Protein AF-A0A6A3G815-F1 (afdb_monomer)

Sequence (150 aa):
MTSNLMLSWEWCMPHLTNAATKAAFGMTSNVAKSKNPEMLQLLKKVTRTVYQVRTVEVMGDLYEQLVRLLGVGKEKKLIDYKPHRFMSLSRVFERIVKHWNVLCLWYEERARKADRDKSAPPSPFPLAGDKLLMEQLLSLMLPISALNVK

Radius of gyration: 19.43 Å; Cα contacts (8 Å, |Δi|>4): 116; chains: 1; bounding box: 71×35×39 Å

Solvent-accessible surface area (backbone a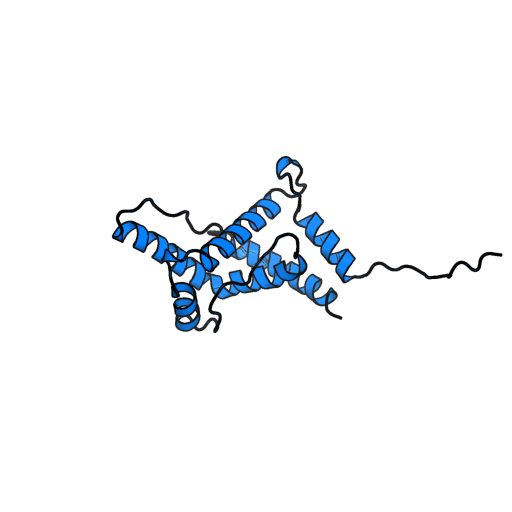toms only — not comparable to full-atom values): 8939 Å² total; per-residue (Å²): 137,82,86,70,80,88,70,86,84,72,83,55,56,52,60,52,54,50,53,52,50,40,56,67,33,14,72,58,96,47,64,95,74,27,87,24,50,67,50,38,49,50,52,49,30,50,46,50,48,42,46,51,71,62,66,46,65,92,55,67,60,50,63,26,52,40,25,48,73,69,67,74,50,85,54,70,60,66,71,90,80,53,84,89,54,53,89,50,47,52,62,48,45,50,50,48,64,71,39,39,68,45,51,54,53,51,46,51,49,53,43,54,48,23,60,75,69,72,46,77,81,64,83,71,65,67,55,72,89,42,61,68,60,48,53,53,50,37,63,62,38,49,65,59,52,57,63,52,60,131

Mean predicted aligned error: 6.54 Å

Secondary structure (DSSP, 8-state):
------------HHHHHHHHHHHHTT--S-GGG-S-HHHHHHHHHHHHHHHHHHH-GGGTTHHHHHHHHTTS---SSPPP--GGGGGGHHHHHHHHHHTHHHHHHHHHHHHHHHHHTTPPPPPP-TTTT-HHHHHHHHHHHHHHHHTT--

Organism: NCBI:txid53985

Foldseek 3Di:
DPPDPPDDDDDDLLVVLLVVVCLVLQDDPDLVNGPHNPSVLVVVLLQVLQCCQAPVCVLPQLLQVLCVVVVLDRDSGQDDDDPVPCLCVLVSLVRCLSCVVSSQVSQVVQQVVCVVVVHDGDDGNSCVPVNVVSVVVSVVVVVSSVSNDD

pLDDT: mean 87.06, std 11.08, range [38.94, 97.56]

Structure (mmCIF, N/CA/C/O backbone):
data_AF-A0A6A3G815-F1
#
_entry.id   AF-A0A6A3G815-F1
#
loop_
_atom_site.group_PDB
_atom_site.id
_atom_site.type_symbol
_atom_site.label_atom_id
_atom_site.label_alt_id
_atom_site.label_comp_id
_atom_site.label_asym_id
_atom_site.label_entity_id
_atom_site.label_seq_id
_atom_site.pdbx_PDB_ins_code
_atom_site.Cartn_x
_atom_site.Cartn_y
_atom_site.Cartn_z
_atom_site.occupancy
_atom_site.B_iso_or_equiv
_atom_site.auth_seq_id
_atom_site.auth_comp_id
_atom_site.auth_asym_id
_atom_site.auth_atom_id
_atom_site.pdbx_PDB_model_num
ATOM 1 N N . MET A 1 1 ? 54.096 -7.170 -18.475 1.00 38.94 1 MET A N 1
ATOM 2 C CA . MET A 1 1 ? 52.931 -8.041 -18.728 1.00 38.94 1 MET A CA 1
ATOM 3 C C . MET A 1 1 ? 52.142 -8.146 -17.435 1.00 38.94 1 MET A C 1
ATOM 5 O O . MET A 1 1 ? 52.437 -8.993 -16.607 1.00 38.94 1 MET A O 1
ATOM 9 N N . THR A 1 2 ? 51.225 -7.209 -17.199 1.00 45.22 2 THR A N 1
ATOM 10 C CA . TH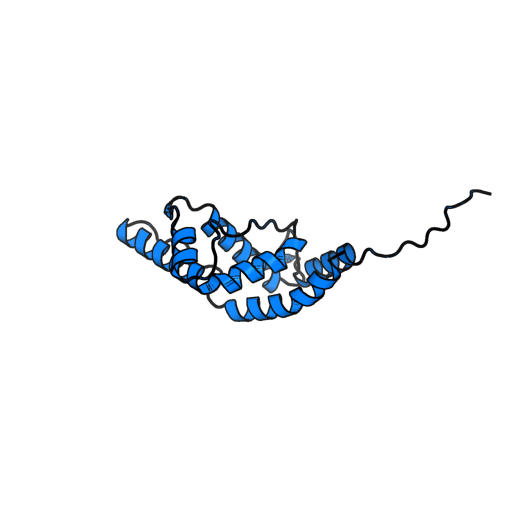R A 1 2 ? 50.281 -7.287 -16.082 1.00 45.22 2 THR A CA 1
ATOM 11 C C . THR A 1 2 ? 49.185 -8.262 -16.485 1.00 45.22 2 THR A C 1
ATOM 13 O O . THR A 1 2 ? 48.445 -8.025 -17.437 1.00 45.22 2 THR A O 1
ATOM 16 N N . SER A 1 3 ? 49.138 -9.403 -15.809 1.00 53.44 3 SER A N 1
ATOM 17 C CA . SER A 1 3 ? 48.070 -10.391 -15.904 1.00 53.44 3 SER A CA 1
ATOM 18 C C . SER A 1 3 ? 46.770 -9.776 -15.381 1.00 53.44 3 SER A C 1
ATOM 20 O O . SER A 1 3 ? 46.377 -9.962 -14.233 1.00 53.44 3 SER A O 1
ATOM 22 N N . ASN A 1 4 ? 46.110 -8.992 -16.233 1.00 57.16 4 ASN A N 1
ATOM 23 C CA . ASN A 1 4 ? 44.742 -8.556 -16.014 1.00 57.16 4 ASN A CA 1
ATOM 24 C C . ASN A 1 4 ? 43.875 -9.815 -15.964 1.00 57.16 4 ASN A C 1
ATOM 26 O O . ASN A 1 4 ? 43.801 -10.553 -16.946 1.00 57.16 4 ASN A O 1
ATOM 30 N N . LEU A 1 5 ? 43.254 -10.070 -14.812 1.00 63.03 5 LEU A N 1
ATOM 31 C CA . LEU A 1 5 ? 42.215 -11.081 -14.655 1.00 63.03 5 LEU A CA 1
ATOM 32 C C . LEU A 1 5 ? 41.172 -10.853 -15.761 1.00 63.03 5 LEU A C 1
ATOM 34 O O . LEU A 1 5 ? 40.426 -9.876 -15.717 1.00 63.03 5 LEU A O 1
ATOM 38 N N . MET A 1 6 ? 41.175 -11.719 -16.780 1.00 63.59 6 MET A N 1
ATOM 39 C CA . MET A 1 6 ? 40.250 -11.708 -17.918 1.00 63.59 6 MET A CA 1
ATOM 40 C C . MET A 1 6 ? 38.851 -12.136 -17.460 1.00 63.59 6 MET A C 1
ATOM 42 O O . MET A 1 6 ? 38.343 -13.184 -17.847 1.00 63.59 6 MET A O 1
ATOM 46 N N . LEU A 1 7 ? 38.242 -11.358 -16.569 1.00 69.25 7 LEU A N 1
ATOM 47 C CA . LEU A 1 7 ? 36.903 -11.618 -16.068 1.00 69.25 7 LEU A CA 1
ATOM 48 C C . LEU A 1 7 ? 35.900 -10.880 -16.952 1.00 69.25 7 LEU A C 1
ATOM 50 O O . LEU A 1 7 ? 35.897 -9.650 -17.027 1.00 69.25 7 LEU A O 1
ATOM 54 N N . SER A 1 8 ? 35.039 -11.643 -17.621 1.00 74.31 8 SER A N 1
ATOM 55 C CA . SER A 1 8 ? 33.840 -11.121 -18.268 1.00 74.31 8 SER A CA 1
ATOM 56 C C . SER A 1 8 ? 32.834 -10.728 -17.187 1.00 74.31 8 SER A C 1
ATOM 58 O O . SER A 1 8 ? 32.234 -11.589 -16.544 1.00 74.31 8 SER A O 1
ATOM 60 N N . TRP A 1 9 ? 32.671 -9.427 -16.963 1.00 76.88 9 TRP A N 1
ATOM 61 C CA . TRP A 1 9 ? 31.644 -8.903 -16.068 1.00 76.88 9 TRP A CA 1
ATOM 62 C C . TRP A 1 9 ? 30.279 -8.981 -16.744 1.00 76.88 9 TRP A C 1
ATOM 64 O O . TRP A 1 9 ? 30.065 -8.375 -17.793 1.00 76.88 9 TRP A O 1
ATOM 74 N N . GLU A 1 10 ? 29.344 -9.684 -16.117 1.00 79.62 10 GLU A N 1
ATOM 75 C CA . GLU A 1 10 ? 27.935 -9.667 -16.497 1.00 79.62 10 GLU A CA 1
ATOM 76 C C . GLU A 1 10 ? 27.102 -8.898 -15.469 1.00 79.62 10 GLU A C 1
ATOM 78 O O . GLU A 1 10 ? 27.430 -8.815 -14.280 1.00 79.62 10 GLU A O 1
ATOM 83 N N . TRP A 1 11 ? 26.003 -8.305 -15.933 1.00 79.25 11 TRP A N 1
ATOM 84 C CA . TRP A 1 11 ? 25.051 -7.674 -15.032 1.00 79.25 11 TRP A CA 1
ATOM 85 C C . TRP A 1 11 ? 24.316 -8.745 -14.233 1.00 79.25 11 TRP A C 1
ATOM 87 O O . TRP A 1 11 ? 23.651 -9.615 -14.786 1.00 79.25 11 TRP A O 1
ATOM 97 N N . CYS A 1 12 ? 24.368 -8.630 -12.910 1.00 86.06 12 CYS A N 1
ATOM 98 C CA . CYS A 1 12 ? 23.535 -9.438 -12.031 1.00 86.06 12 CYS A CA 1
ATOM 99 C C . CYS A 1 12 ? 22.053 -9.123 -12.296 1.00 86.06 12 CYS A C 1
ATOM 101 O O . CYS A 1 12 ? 21.608 -7.996 -12.054 1.00 86.06 12 CYS A O 1
ATOM 103 N N . MET A 1 13 ? 21.292 -10.117 -12.766 1.00 84.69 13 MET A N 1
ATOM 104 C CA . MET A 1 13 ? 19.876 -9.972 -13.132 1.00 84.69 13 MET A CA 1
ATOM 105 C C . MET A 1 13 ? 19.029 -9.296 -12.035 1.00 84.69 13 MET A C 1
ATOM 107 O O . MET A 1 13 ? 18.377 -8.300 -12.350 1.00 84.69 13 MET A O 1
ATOM 111 N N . PRO A 1 14 ? 19.112 -9.694 -10.747 1.00 83.19 14 PRO A N 1
ATOM 112 C CA . PRO A 1 14 ? 18.449 -8.978 -9.654 1.00 83.19 14 PRO A CA 1
ATOM 113 C C . PRO A 1 14 ? 18.767 -7.480 -9.548 1.00 83.19 14 PRO A C 1
ATOM 115 O O . PRO A 1 14 ? 17.896 -6.673 -9.217 1.00 83.19 14 PRO A O 1
ATOM 118 N N . HIS A 1 15 ? 20.016 -7.079 -9.803 1.00 83.25 15 HIS A N 1
ATOM 119 C CA . HIS A 1 15 ? 20.392 -5.665 -9.771 1.00 83.25 15 HIS A CA 1
ATOM 120 C C . HIS A 1 15 ? 19.823 -4.914 -10.976 1.00 83.25 15 HIS A C 1
ATOM 122 O O . HIS A 1 15 ? 19.296 -3.811 -10.807 1.00 83.25 15 HIS A O 1
ATOM 128 N N . LEU A 1 16 ? 19.887 -5.524 -12.162 1.00 86.75 16 LEU A N 1
ATOM 129 C CA . LEU A 1 16 ? 19.368 -4.954 -13.401 1.00 86.75 16 LEU A CA 1
ATOM 130 C C . LEU A 1 16 ? 17.853 -4.727 -13.323 1.00 86.75 16 LEU A C 1
ATOM 132 O O . LEU A 1 16 ? 17.380 -3.611 -13.539 1.00 86.75 16 LEU A O 1
ATOM 136 N N . THR A 1 17 ? 17.090 -5.756 -12.956 1.00 86.00 17 THR A N 1
ATOM 137 C CA . THR A 1 17 ? 15.625 -5.682 -12.857 1.00 86.00 17 THR A CA 1
ATOM 138 C C . THR A 1 17 ? 15.180 -4.688 -11.784 1.00 86.00 17 THR A C 1
ATOM 140 O O . THR A 1 17 ? 14.238 -3.926 -12.001 1.00 86.00 17 THR A O 1
ATOM 143 N N . ASN A 1 18 ? 15.873 -4.619 -10.643 1.00 83.81 18 ASN A N 1
ATOM 144 C CA . ASN A 1 18 ? 15.584 -3.644 -9.593 1.00 83.81 18 ASN A CA 1
ATOM 145 C C . ASN A 1 18 ? 15.846 -2.206 -10.065 1.00 83.81 18 ASN A C 1
ATOM 147 O O . ASN A 1 18 ? 15.027 -1.324 -9.814 1.00 83.81 18 ASN A O 1
ATOM 151 N N . ALA A 1 19 ? 16.957 -1.960 -10.767 1.00 85.81 19 ALA A N 1
ATOM 152 C CA . ALA A 1 19 ? 17.253 -0.648 -11.339 1.00 85.81 19 ALA A CA 1
ATOM 153 C C . ALA A 1 19 ? 16.207 -0.243 -12.390 1.00 85.81 19 ALA A C 1
ATOM 155 O O . ALA A 1 19 ? 15.663 0.861 -12.319 1.00 85.81 19 ALA A O 1
ATOM 156 N N . ALA A 1 20 ? 15.863 -1.159 -13.300 1.00 88.19 20 ALA A N 1
ATOM 157 C CA . ALA A 1 20 ? 14.845 -0.941 -14.323 1.00 88.19 20 ALA A CA 1
ATOM 158 C C . ALA A 1 20 ? 13.473 -0.641 -13.703 1.00 88.19 20 ALA A C 1
ATOM 160 O O . ALA A 1 20 ? 12.816 0.327 -14.082 1.00 88.19 20 ALA A O 1
ATOM 161 N N . THR A 1 21 ? 13.065 -1.408 -12.690 1.00 86.56 21 THR A N 1
ATOM 162 C CA . THR A 1 21 ? 11.758 -1.214 -12.051 1.00 86.56 21 THR A CA 1
ATOM 163 C C . THR A 1 21 ? 11.717 0.091 -11.248 1.00 86.56 21 THR A C 1
ATOM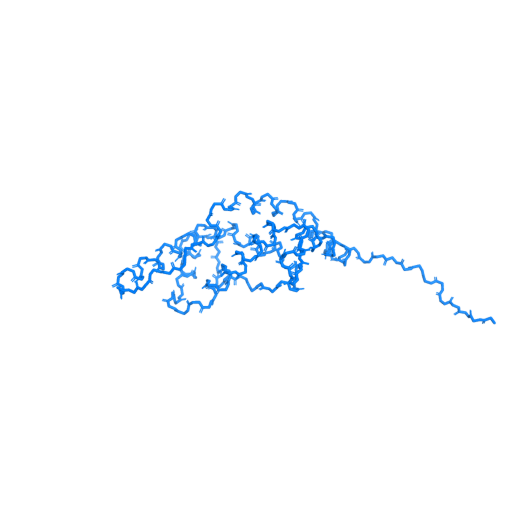 165 O O . THR A 1 21 ? 10.746 0.836 -11.342 1.00 86.56 21 THR A O 1
ATOM 168 N N . LYS A 1 22 ? 12.790 0.456 -10.532 1.00 87.38 22 LYS A N 1
ATOM 169 C CA . LYS A 1 22 ? 12.890 1.774 -9.873 1.00 87.38 22 LYS A CA 1
ATOM 170 C C . LYS A 1 22 ? 12.772 2.928 -10.869 1.00 87.38 22 LYS A C 1
ATOM 172 O O . LYS A 1 22 ? 12.094 3.914 -10.577 1.00 87.38 22 LYS A O 1
ATOM 177 N N . ALA A 1 23 ? 13.414 2.804 -12.032 1.00 88.62 23 ALA A N 1
ATOM 178 C CA . ALA A 1 23 ? 13.331 3.795 -13.097 1.00 88.62 23 ALA A CA 1
ATOM 179 C C . ALA A 1 23 ? 11.911 3.884 -13.680 1.00 88.62 23 ALA A C 1
ATOM 181 O O . ALA A 1 23 ? 11.388 4.989 -13.817 1.00 88.62 23 ALA A O 1
ATOM 182 N N . ALA A 1 24 ? 11.260 2.745 -13.940 1.00 89.94 24 ALA A N 1
ATOM 183 C CA . ALA A 1 24 ? 9.889 2.680 -14.451 1.00 89.94 24 ALA A CA 1
ATOM 184 C C . ALA A 1 24 ? 8.871 3.315 -13.489 1.00 89.94 24 ALA A C 1
ATOM 186 O O . ALA A 1 24 ? 7.979 4.042 -13.918 1.00 89.94 24 ALA A O 1
ATOM 187 N N . PHE A 1 25 ? 9.047 3.114 -12.180 1.00 88.88 25 PHE A N 1
ATOM 188 C CA . PHE A 1 25 ? 8.236 3.756 -11.140 1.00 88.88 25 PHE A CA 1
ATOM 189 C C . PHE A 1 25 ? 8.594 5.233 -10.903 1.00 88.88 25 PHE A C 1
ATOM 191 O O . PHE A 1 25 ? 7.989 5.880 -10.049 1.00 88.88 25 PHE A O 1
ATOM 198 N N . GLY A 1 26 ? 9.585 5.774 -11.619 1.00 89.94 26 GLY A N 1
ATOM 199 C CA . GLY A 1 26 ? 10.014 7.161 -11.471 1.00 89.94 26 GLY A CA 1
ATOM 200 C C . GLY A 1 26 ? 10.549 7.466 -10.072 1.00 89.94 26 GLY A C 1
ATOM 201 O O . GLY A 1 26 ? 10.346 8.564 -9.558 1.00 89.94 26 GLY A O 1
ATOM 202 N N . MET A 1 27 ? 11.195 6.500 -9.409 1.00 84.75 27 MET A N 1
ATOM 203 C CA . MET A 1 27 ? 11.681 6.706 -8.047 1.00 84.75 27 MET A CA 1
ATOM 204 C C . MET A 1 27 ? 12.791 7.752 -8.009 1.00 84.75 27 MET A C 1
ATOM 206 O O . MET A 1 27 ? 13.916 7.522 -8.446 1.00 84.75 27 MET A O 1
ATOM 210 N N . THR A 1 28 ? 12.477 8.898 -7.422 1.00 81.56 28 THR A N 1
ATOM 211 C CA . THR A 1 28 ? 13.413 9.992 -7.176 1.00 81.56 28 THR A CA 1
ATOM 212 C C . THR A 1 28 ? 13.049 10.688 -5.870 1.00 81.56 28 THR A C 1
ATOM 214 O O . THR A 1 28 ? 11.901 10.638 -5.422 1.00 81.56 28 THR A O 1
ATOM 217 N N . SER A 1 29 ? 14.026 11.341 -5.244 1.00 75.00 29 SER A N 1
ATOM 218 C CA . SER A 1 29 ? 13.798 12.174 -4.060 1.00 75.00 29 SER A CA 1
ATOM 219 C C . SER A 1 29 ? 13.001 13.443 -4.384 1.00 75.00 29 SER A C 1
ATOM 221 O O . SER A 1 29 ? 12.328 13.975 -3.505 1.00 75.00 29 SER A O 1
ATOM 223 N N . ASN A 1 30 ? 13.025 13.910 -5.638 1.00 77.31 30 ASN A N 1
ATOM 224 C CA . ASN A 1 30 ? 12.306 15.102 -6.082 1.00 77.31 30 ASN A CA 1
ATOM 225 C C . ASN A 1 30 ? 11.200 14.741 -7.083 1.00 77.31 30 ASN A C 1
ATOM 227 O O . ASN A 1 30 ? 11.483 14.447 -8.241 1.00 77.31 30 ASN A O 1
ATOM 231 N N . VAL A 1 31 ? 9.939 14.837 -6.651 1.00 74.69 31 VAL A N 1
ATOM 232 C CA . VAL A 1 31 ? 8.753 14.507 -7.466 1.00 74.69 31 VAL A CA 1
ATOM 233 C C . VAL A 1 31 ? 8.710 15.274 -8.782 1.00 74.69 31 VAL A C 1
ATOM 235 O O . VAL A 1 31 ? 8.373 14.682 -9.800 1.00 74.69 31 VAL A O 1
ATOM 238 N N . ALA A 1 32 ? 9.091 16.555 -8.782 1.00 79.88 32 ALA A N 1
ATOM 239 C CA . ALA A 1 32 ? 9.080 17.390 -9.984 1.00 79.88 32 ALA A CA 1
ATOM 240 C C . ALA A 1 32 ? 10.080 16.907 -11.048 1.00 79.88 32 ALA A C 1
ATOM 242 O O . ALA A 1 32 ? 9.971 17.264 -12.213 1.00 79.88 32 ALA A O 1
ATOM 243 N N . LYS A 1 33 ? 11.052 16.080 -10.648 1.00 85.25 33 LYS A N 1
ATOM 244 C CA . LYS A 1 33 ? 12.027 15.442 -11.538 1.00 85.25 33 LYS A CA 1
ATOM 245 C C . LYS A 1 33 ? 11.675 13.986 -11.854 1.00 85.25 33 LYS A C 1
ATOM 247 O O . LYS A 1 33 ? 12.478 13.294 -12.480 1.00 85.25 33 LYS A O 1
ATOM 252 N N . SER A 1 34 ? 10.530 13.486 -11.384 1.00 89.69 34 SER A N 1
ATOM 253 C CA . SER A 1 34 ? 10.109 12.120 -11.678 1.00 89.69 34 SER A CA 1
ATOM 254 C C . SER A 1 34 ? 9.714 12.002 -13.142 1.00 89.69 34 SER A C 1
ATOM 256 O O . SER A 1 34 ? 8.892 12.767 -13.636 1.00 89.69 34 SER A O 1
ATOM 258 N N . LYS A 1 35 ? 10.259 10.989 -13.816 1.00 91.50 35 LYS A N 1
ATOM 259 C CA . LYS A 1 35 ? 9.829 10.600 -15.165 1.00 91.50 35 LYS A CA 1
ATOM 260 C C . LYS A 1 35 ? 8.503 9.830 -15.160 1.00 91.50 35 LYS A C 1
ATOM 262 O O . LYS A 1 35 ? 7.958 9.566 -16.222 1.00 91.50 35 LYS A O 1
ATOM 267 N N . ASN A 1 36 ? 8.004 9.466 -13.977 1.00 92.94 36 ASN A N 1
ATOM 268 C CA . ASN A 1 36 ? 6.707 8.830 -13.786 1.00 92.94 36 ASN A CA 1
ATOM 269 C C . ASN A 1 36 ? 6.069 9.332 -12.473 1.00 92.94 36 ASN A C 1
ATOM 271 O O . ASN A 1 36 ? 6.161 8.674 -11.428 1.00 92.94 36 ASN A O 1
ATOM 275 N N . PRO A 1 37 ? 5.515 10.558 -12.469 1.00 91.25 37 PRO A N 1
ATOM 276 C CA . PRO A 1 37 ? 4.980 11.166 -11.255 1.00 91.25 37 PRO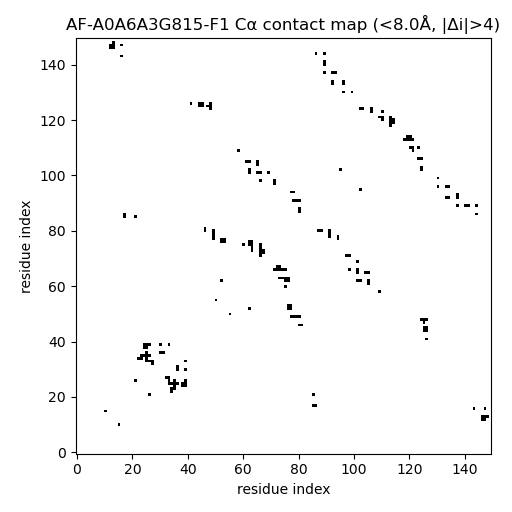 A CA 1
ATOM 277 C C . PRO A 1 37 ? 3.781 10.394 -10.695 1.00 91.25 37 PRO A C 1
ATOM 279 O O . PRO A 1 37 ? 3.664 10.286 -9.478 1.00 91.25 37 PRO A O 1
ATOM 282 N N . GLU A 1 38 ? 2.936 9.809 -11.542 1.00 91.75 38 GLU A N 1
ATOM 283 C CA . GLU A 1 38 ? 1.757 9.038 -11.126 1.00 91.75 38 GLU A CA 1
ATOM 284 C C . GLU A 1 38 ? 2.146 7.801 -10.310 1.00 91.75 38 GLU A C 1
ATOM 286 O O . GLU A 1 38 ? 1.670 7.614 -9.186 1.00 91.75 38 GLU A O 1
ATOM 291 N N . MET A 1 39 ? 3.101 7.011 -10.808 1.00 91.50 39 MET A N 1
ATOM 292 C CA . MET A 1 39 ? 3.606 5.837 -10.093 1.00 91.50 39 MET A CA 1
ATOM 293 C C . MET A 1 39 ? 4.313 6.204 -8.791 1.00 91.50 39 MET A C 1
ATOM 295 O O . MET A 1 39 ? 4.143 5.531 -7.770 1.00 91.50 39 MET A O 1
ATOM 299 N N . LEU A 1 40 ? 5.058 7.311 -8.784 1.00 90.94 40 LEU A N 1
ATOM 300 C CA . LEU A 1 40 ? 5.669 7.823 -7.563 1.00 90.94 40 LEU A CA 1
ATOM 301 C C . LEU A 1 40 ? 4.608 8.235 -6.526 1.00 90.94 40 LEU A C 1
ATOM 303 O O . LEU A 1 40 ? 4.796 8.000 -5.329 1.00 90.94 40 LEU A O 1
ATOM 307 N N . GLN A 1 41 ? 3.485 8.815 -6.956 1.00 91.56 41 GLN A N 1
ATOM 308 C CA . GLN A 1 41 ? 2.375 9.145 -6.060 1.00 91.56 41 GLN A CA 1
ATOM 309 C C . GLN A 1 41 ? 1.670 7.892 -5.530 1.00 91.56 41 GLN A C 1
ATOM 311 O O . GLN A 1 41 ? 1.374 7.834 -4.334 1.00 91.56 41 GLN A O 1
ATOM 316 N N . LEU A 1 42 ? 1.481 6.857 -6.355 1.00 93.31 42 LEU A N 1
ATOM 317 C CA . LEU A 1 42 ? 0.970 5.566 -5.890 1.00 93.31 42 LEU A CA 1
ATOM 318 C C . LEU A 1 42 ? 1.869 4.974 -4.793 1.00 93.31 42 LEU A C 1
ATOM 320 O O . LEU A 1 42 ? 1.381 4.586 -3.732 1.00 93.31 42 LEU A O 1
ATOM 324 N N . LEU A 1 43 ? 3.194 4.983 -4.978 1.00 90.75 43 LEU A N 1
ATOM 325 C CA . LEU A 1 43 ? 4.138 4.505 -3.957 1.00 90.75 43 LEU A CA 1
ATOM 326 C C . LEU A 1 43 ? 4.056 5.298 -2.648 1.00 90.75 43 LEU A C 1
ATOM 328 O O . LEU A 1 43 ? 4.207 4.730 -1.561 1.00 90.75 43 LEU A O 1
ATOM 332 N N . LYS A 1 44 ? 3.786 6.604 -2.720 1.00 90.94 44 LYS A N 1
ATOM 333 C CA . LYS A 1 44 ? 3.544 7.426 -1.528 1.00 90.94 44 LYS A CA 1
ATOM 334 C C . LYS A 1 44 ? 2.245 7.044 -0.828 1.00 90.94 44 LYS A C 1
ATOM 336 O O . LYS A 1 44 ? 2.254 6.913 0.396 1.00 90.94 44 LYS A O 1
ATOM 341 N N . LYS A 1 45 ? 1.157 6.809 -1.570 1.00 94.56 45 LYS A N 1
ATOM 342 C CA . LYS A 1 45 ? -0.112 6.302 -1.016 1.00 94.56 45 LYS A CA 1
ATOM 343 C C . LYS A 1 45 ? 0.078 4.938 -0.341 1.00 94.56 45 LYS A C 1
ATOM 345 O O . LYS A 1 45 ? -0.405 4.738 0.775 1.00 94.56 45 LYS A O 1
ATOM 350 N N . VAL A 1 46 ? 0.848 4.037 -0.958 1.00 93.25 46 VAL A N 1
ATOM 351 C CA . VAL A 1 46 ? 1.234 2.734 -0.386 1.00 93.25 46 VAL A CA 1
ATOM 352 C C . VAL A 1 46 ? 2.020 2.915 0.909 1.00 93.25 46 VAL A C 1
ATOM 354 O O . VAL A 1 46 ? 1.638 2.365 1.940 1.00 93.25 46 VAL A O 1
ATOM 357 N N . THR A 1 47 ? 3.067 3.742 0.893 1.00 91.19 47 THR A N 1
ATOM 358 C CA . THR A 1 47 ? 3.901 4.019 2.076 1.00 91.19 47 THR A CA 1
ATOM 359 C C . THR A 1 47 ? 3.064 4.588 3.219 1.00 91.19 47 THR A C 1
ATOM 361 O O . THR A 1 47 ? 3.174 4.141 4.360 1.00 91.19 47 THR A O 1
ATOM 364 N N . ARG A 1 48 ? 2.173 5.537 2.910 1.00 92.69 48 ARG A N 1
ATOM 365 C CA . ARG A 1 48 ? 1.249 6.131 3.879 1.00 92.69 48 ARG A CA 1
ATOM 366 C C . ARG A 1 48 ? 0.301 5.089 4.465 1.00 92.69 48 ARG A C 1
ATOM 368 O O . ARG A 1 48 ? 0.126 5.067 5.677 1.00 92.69 48 ARG A O 1
ATOM 375 N N . THR A 1 49 ? -0.268 4.224 3.629 1.00 94.38 49 THR A N 1
ATOM 376 C CA . THR A 1 49 ? -1.177 3.157 4.070 1.00 94.38 49 THR A CA 1
ATOM 377 C C . THR A 1 49 ? -0.473 2.199 5.027 1.00 94.38 49 THR A C 1
ATOM 379 O O . THR A 1 49 ? -0.984 1.927 6.111 1.00 94.38 49 THR A O 1
ATOM 382 N N . VAL A 1 50 ? 0.724 1.738 4.651 1.00 92.12 50 VAL A N 1
ATOM 383 C CA . VAL A 1 50 ? 1.562 0.852 5.469 1.00 92.12 50 VAL A CA 1
ATOM 384 C C . VAL A 1 50 ? 1.862 1.487 6.820 1.00 92.12 50 VAL A C 1
ATOM 386 O O . VAL A 1 50 ? 1.675 0.844 7.851 1.00 92.12 50 VAL A O 1
ATOM 389 N N . TYR A 1 51 ? 2.296 2.748 6.817 1.00 90.31 51 TYR A N 1
ATOM 390 C CA . TYR A 1 51 ? 2.599 3.486 8.036 1.00 90.31 51 TYR A CA 1
ATOM 391 C C . TYR A 1 51 ? 1.363 3.598 8.932 1.00 90.31 51 TYR A C 1
ATOM 393 O O . TYR A 1 51 ? 1.388 3.128 10.064 1.00 90.31 51 TYR A O 1
ATOM 401 N N . GLN A 1 52 ? 0.252 4.118 8.403 1.00 92.00 52 GLN A N 1
ATOM 402 C CA . GLN A 1 52 ? -0.968 4.347 9.177 1.00 92.00 52 GLN A CA 1
ATOM 403 C C . GLN A 1 52 ? -1.502 3.062 9.821 1.00 92.00 52 GLN A C 1
ATOM 405 O O . GLN A 1 52 ? -1.823 3.066 11.001 1.00 92.00 52 GLN A O 1
ATOM 410 N N . VAL A 1 53 ? -1.534 1.942 9.102 1.00 90.69 53 VAL A N 1
ATOM 411 C CA . VAL A 1 53 ? -2.045 0.681 9.665 1.00 90.69 53 VAL A CA 1
ATOM 412 C C . VAL A 1 53 ? -1.065 0.049 10.661 1.00 90.69 53 VAL A C 1
ATOM 414 O O . VAL A 1 53 ? -1.486 -0.623 11.597 1.00 90.69 53 VAL A O 1
ATOM 417 N N . ARG A 1 54 ? 0.250 0.249 10.493 1.00 88.31 54 ARG A N 1
ATOM 418 C CA . ARG A 1 54 ? 1.268 -0.330 11.390 1.00 88.31 54 ARG A CA 1
ATOM 419 C C . ARG A 1 54 ? 1.486 0.460 12.676 1.00 88.31 54 ARG A C 1
ATOM 421 O O . ARG A 1 54 ? 1.886 -0.154 13.666 1.00 88.31 54 ARG A O 1
ATOM 428 N N . THR A 1 55 ? 1.335 1.784 12.637 1.00 82.88 55 THR A N 1
ATOM 429 C CA . THR A 1 55 ? 1.780 2.682 13.717 1.00 82.88 55 THR A CA 1
ATOM 430 C C . THR A 1 55 ? 0.652 3.433 14.409 1.00 82.88 55 THR A C 1
ATOM 432 O O . THR A 1 55 ? 0.912 4.081 15.416 1.00 82.88 55 THR A O 1
ATOM 435 N N . VAL A 1 56 ? -0.582 3.407 13.895 1.00 78.12 56 VAL A N 1
ATOM 436 C CA . VAL A 1 56 ? -1.699 4.084 14.568 1.00 78.12 56 VAL A CA 1
ATOM 437 C C . VAL A 1 56 ? -2.150 3.241 15.757 1.00 78.12 56 VAL A C 1
ATOM 439 O O . VAL A 1 56 ? -2.992 2.355 15.631 1.00 78.12 56 VAL A O 1
ATOM 442 N N . GLU A 1 57 ? -1.590 3.561 16.923 1.00 71.81 57 GLU A N 1
ATOM 443 C CA . GLU A 1 57 ? -1.898 2.919 18.208 1.00 71.81 57 GLU A CA 1
ATOM 444 C C . GLU A 1 57 ? -3.380 3.027 18.584 1.00 71.81 57 GLU A C 1
ATOM 446 O O . GLU A 1 57 ? -3.927 2.113 19.191 1.00 71.81 57 GLU A O 1
ATOM 451 N N . VAL A 1 58 ? -4.059 4.097 18.147 1.00 77.75 58 VAL A N 1
ATOM 452 C CA . VAL A 1 58 ? -5.489 4.358 18.410 1.00 77.75 58 VAL A CA 1
ATOM 453 C C . VAL A 1 58 ? -6.399 3.205 17.970 1.00 77.75 58 VAL A C 1
ATOM 455 O O . VAL A 1 58 ? -7.474 3.022 18.538 1.00 77.75 58 VAL A O 1
ATOM 458 N N . MET A 1 59 ? -5.980 2.428 16.969 1.00 87.06 59 MET A N 1
ATOM 459 C CA . MET A 1 59 ? -6.758 1.301 16.448 1.00 87.06 59 MET A CA 1
ATOM 460 C C . MET A 1 59 ? -6.370 -0.046 17.076 1.00 87.06 59 MET A C 1
ATOM 462 O O . MET A 1 59 ? -6.915 -1.070 16.669 1.00 87.06 59 MET A O 1
ATOM 466 N N . GLY A 1 60 ? -5.445 -0.060 18.043 1.00 88.19 60 GLY A N 1
ATOM 467 C CA . GLY A 1 60 ? -5.035 -1.254 18.780 1.00 88.19 60 GLY A CA 1
ATOM 468 C C . GLY A 1 60 ? -4.672 -2.429 17.869 1.00 88.19 60 GLY A C 1
ATOM 469 O O . GLY A 1 60 ? -3.839 -2.317 16.969 1.00 88.19 60 GLY A O 1
ATOM 470 N N . ASP A 1 61 ? -5.323 -3.563 18.103 1.00 91.88 61 ASP A N 1
ATOM 471 C CA . ASP A 1 61 ? -5.178 -4.818 17.367 1.00 91.88 61 ASP A CA 1
ATOM 472 C C . ASP A 1 61 ? -6.254 -5.018 16.281 1.00 91.88 61 ASP A C 1
ATOM 474 O O . ASP A 1 61 ? -6.344 -6.105 15.706 1.00 91.88 61 ASP A O 1
ATOM 478 N N . LEU A 1 62 ? -7.039 -3.985 15.934 1.00 93.88 62 LEU A N 1
ATOM 479 C CA . LEU A 1 62 ? -8.158 -4.102 14.987 1.00 93.88 62 LEU A CA 1
ATOM 480 C C . LEU A 1 62 ? -7.743 -4.749 13.661 1.00 93.88 62 LEU A C 1
ATOM 482 O O . LEU A 1 62 ? -8.472 -5.569 13.112 1.00 93.88 62 LEU A O 1
ATOM 486 N N . TYR A 1 63 ? -6.567 -4.402 13.135 1.00 94.06 63 TYR A N 1
ATOM 487 C CA . TYR A 1 63 ? -6.072 -5.014 11.903 1.00 94.06 63 TYR A CA 1
ATOM 488 C C . TYR A 1 63 ? -5.915 -6.537 12.044 1.00 94.06 63 TYR A C 1
ATOM 490 O O . TYR A 1 63 ? -6.362 -7.276 11.171 1.00 94.06 63 TYR A O 1
ATOM 498 N N . GLU A 1 64 ? -5.320 -7.016 13.142 1.00 94.19 64 GLU A N 1
ATOM 499 C CA . GLU A 1 64 ? -5.159 -8.450 13.419 1.00 94.19 64 GLU A CA 1
ATOM 500 C C . GLU A 1 64 ? -6.521 -9.143 13.527 1.00 94.19 64 GLU A C 1
ATOM 502 O O . GLU A 1 64 ? -6.721 -10.212 12.944 1.00 94.19 64 GLU A O 1
ATOM 507 N N . GLN A 1 65 ? -7.469 -8.512 14.226 1.00 94.75 65 GLN A N 1
ATOM 508 C CA . GLN A 1 65 ? -8.827 -9.029 14.373 1.00 94.75 65 GLN A CA 1
ATOM 509 C C . GLN A 1 65 ? -9.542 -9.131 13.020 1.00 94.75 65 GLN A C 1
ATOM 511 O O . GLN A 1 65 ? -10.096 -10.182 12.707 1.00 94.75 65 GLN A O 1
ATOM 516 N N . LEU A 1 66 ? -9.472 -8.093 12.181 1.00 95.88 66 LEU A N 1
ATOM 517 C CA . LEU A 1 66 ? -10.083 -8.083 10.848 1.00 95.88 66 LEU A CA 1
ATOM 518 C C . LEU A 1 66 ? -9.444 -9.112 9.903 1.00 95.88 66 LEU A C 1
ATOM 520 O O . LEU A 1 66 ? -10.161 -9.766 9.147 1.00 95.88 66 LEU A O 1
ATOM 524 N N . VAL A 1 67 ? -8.117 -9.293 9.955 1.00 95.62 67 VAL A N 1
ATOM 525 C CA . VAL A 1 67 ? -7.418 -10.330 9.171 1.00 95.62 67 VAL A CA 1
ATOM 526 C C . VAL A 1 67 ? -7.937 -11.726 9.521 1.00 95.62 67 VAL A C 1
ATOM 528 O O . VAL A 1 67 ? -8.183 -12.525 8.615 1.00 95.62 67 VAL A O 1
ATOM 531 N N . ARG A 1 68 ? -8.124 -12.011 10.816 1.00 95.06 68 ARG A N 1
ATOM 532 C CA . ARG A 1 68 ? -8.672 -13.291 11.290 1.00 95.06 68 ARG A CA 1
ATOM 533 C C . ARG A 1 68 ? -10.147 -13.448 10.940 1.00 95.06 68 ARG A C 1
ATOM 535 O O . ARG A 1 68 ? -10.527 -14.492 10.424 1.00 95.06 68 ARG A O 1
ATOM 542 N N . LEU A 1 69 ? -10.950 -12.414 11.189 1.00 95.75 69 LEU A N 1
ATOM 543 C CA . LEU A 1 69 ? -12.396 -12.414 10.965 1.00 95.75 69 LEU A CA 1
ATOM 544 C C . LEU A 1 69 ? -12.745 -12.663 9.495 1.00 95.75 69 LEU A C 1
ATOM 546 O O . LEU A 1 69 ? -13.644 -13.441 9.201 1.00 95.75 69 LEU A O 1
ATOM 550 N N . LEU A 1 70 ? -12.014 -12.033 8.573 1.00 95.62 70 LEU A N 1
ATOM 551 C CA . LEU A 1 70 ? -12.214 -12.221 7.136 1.00 95.62 70 LEU A CA 1
ATOM 552 C C . LEU A 1 70 ? -11.526 -13.477 6.578 1.00 95.62 70 LEU A C 1
ATOM 554 O O . LEU A 1 70 ? -11.609 -13.727 5.379 1.00 95.62 70 LEU A O 1
ATOM 558 N N . GLY A 1 71 ? -10.816 -14.252 7.406 1.00 94.06 71 GLY A N 1
ATOM 559 C CA . GLY A 1 71 ? -10.152 -15.488 6.981 1.00 94.06 71 GLY A CA 1
ATOM 560 C C . GLY A 1 71 ? -9.034 -15.290 5.951 1.00 94.06 71 GLY A C 1
ATOM 561 O O . GLY A 1 71 ? -8.627 -16.243 5.292 1.00 94.06 71 GLY A O 1
ATOM 562 N N . VAL A 1 72 ? -8.515 -14.065 5.794 1.00 92.88 72 VAL A N 1
ATOM 563 C CA . VAL A 1 72 ? -7.506 -13.744 4.766 1.00 92.88 72 VAL A CA 1
ATOM 564 C C . VAL A 1 72 ? -6.072 -14.011 5.229 1.00 92.88 72 VAL A C 1
ATOM 566 O O . VAL A 1 72 ? -5.136 -13.950 4.429 1.00 92.88 72 VAL A O 1
ATOM 569 N N . GLY A 1 73 ? -5.860 -14.343 6.503 1.00 92.81 73 GLY A N 1
ATOM 570 C CA . GLY A 1 73 ? -4.532 -14.673 7.001 1.00 92.81 73 GLY A CA 1
ATOM 571 C C . GLY A 1 73 ? -4.430 -14.776 8.517 1.00 92.81 73 GLY A C 1
ATOM 572 O O . GLY A 1 73 ? -5.413 -14.960 9.227 1.00 92.81 73 GLY A O 1
ATOM 573 N N . LYS A 1 74 ? -3.195 -14.658 9.006 1.00 91.31 74 LYS A N 1
ATOM 574 C CA . LYS A 1 74 ? -2.837 -14.734 10.436 1.00 91.31 74 LYS A CA 1
ATOM 575 C C . LYS A 1 74 ? -1.944 -13.580 10.893 1.00 91.31 74 LYS A C 1
ATOM 577 O O . LYS A 1 74 ? -1.360 -13.617 11.974 1.00 91.31 74 LYS A O 1
ATOM 582 N N . GLU A 1 75 ? -1.764 -12.586 10.034 1.00 90.69 75 GLU A N 1
ATOM 583 C CA . GLU A 1 75 ? -0.814 -11.505 10.218 1.00 90.69 75 GLU A CA 1
ATOM 584 C C . GLU A 1 75 ? -1.331 -10.457 11.191 1.00 90.69 75 GLU A C 1
ATOM 586 O O . GLU A 1 75 ? -2.408 -9.898 11.018 1.00 90.69 75 GLU A O 1
ATOM 591 N N . LYS A 1 76 ? -0.488 -10.128 12.170 1.00 87.38 76 LYS A N 1
ATOM 592 C CA . LYS A 1 76 ? -0.794 -9.122 13.191 1.00 87.38 76 LYS A CA 1
ATOM 593 C C . LYS A 1 76 ? -0.613 -7.685 12.711 1.00 87.38 76 LYS A C 1
ATOM 595 O O . LYS A 1 76 ? -1.191 -6.760 13.263 1.00 87.38 76 LYS A O 1
ATOM 600 N N . LYS A 1 77 ?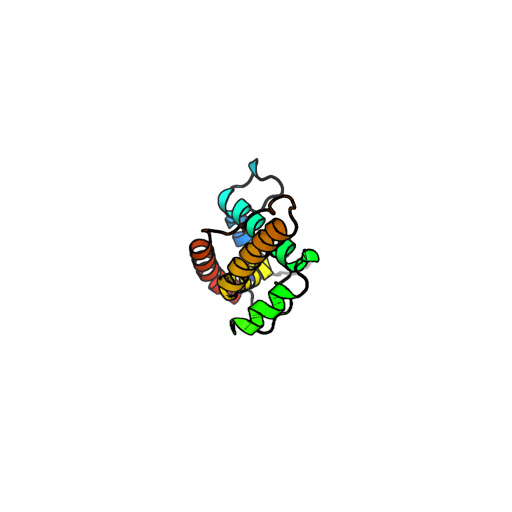 0.247 -7.480 11.709 1.00 87.50 77 LYS A N 1
ATOM 601 C CA . LYS A 1 77 ? 0.594 -6.165 11.154 1.00 87.50 77 LYS A CA 1
ATOM 602 C C . LYS A 1 77 ? 0.792 -6.267 9.647 1.00 87.50 77 LYS A C 1
ATOM 604 O O . LYS A 1 77 ? 1.149 -7.330 9.134 1.00 87.50 77 LYS A O 1
ATOM 609 N N . LEU A 1 78 ? 0.606 -5.154 8.942 1.00 85.38 78 LEU A N 1
ATOM 610 C CA . LEU A 1 78 ? 0.981 -5.055 7.532 1.00 85.38 78 LEU A CA 1
ATOM 611 C C . LEU A 1 78 ? 2.504 -5.177 7.370 1.00 85.38 78 LEU A C 1
ATOM 613 O O . LEU A 1 78 ? 3.232 -4.901 8.318 1.00 85.38 78 LEU A O 1
ATOM 617 N N . ILE A 1 79 ? 3.014 -5.572 6.203 1.00 84.19 79 ILE A N 1
ATOM 618 C CA . ILE A 1 79 ? 4.466 -5.686 5.977 1.00 84.19 79 ILE A CA 1
ATOM 619 C C . ILE A 1 79 ? 5.149 -4.308 6.047 1.00 84.19 79 ILE A C 1
ATOM 621 O O . ILE A 1 79 ? 4.582 -3.318 5.593 1.00 84.19 79 ILE A O 1
ATOM 625 N N . ASP A 1 80 ? 6.348 -4.230 6.637 1.00 80.19 80 ASP A N 1
ATOM 626 C CA . ASP A 1 80 ? 7.130 -2.987 6.626 1.00 80.19 80 ASP A CA 1
ATOM 627 C C . ASP A 1 80 ? 7.602 -2.677 5.202 1.00 80.19 80 ASP A C 1
ATOM 629 O O . ASP A 1 80 ? 8.063 -3.568 4.482 1.00 80.19 80 ASP A O 1
ATOM 633 N N . TYR A 1 81 ? 7.513 -1.412 4.800 1.00 76.75 81 TYR A N 1
ATOM 634 C CA . TYR A 1 81 ? 7.954 -0.973 3.485 1.00 76.75 81 TYR A CA 1
ATOM 635 C C . TYR A 1 81 ? 8.848 0.250 3.606 1.00 76.75 81 TYR A C 1
ATOM 637 O O . TYR A 1 81 ? 8.451 1.290 4.129 1.00 76.75 81 TYR A O 1
ATOM 645 N N . LYS A 1 82 ? 10.062 0.126 3.065 1.00 70.25 82 LYS A N 1
ATOM 646 C CA . LYS A 1 82 ? 10.991 1.241 2.907 1.00 70.25 82 LYS A CA 1
ATOM 647 C C . LYS A 1 82 ? 11.294 1.413 1.420 1.00 70.25 82 LYS A C 1
ATOM 649 O O . LYS A 1 82 ? 11.749 0.445 0.811 1.00 70.25 82 LYS A O 1
ATOM 654 N N . PRO A 1 83 ? 11.146 2.620 0.845 1.00 64.50 83 PRO A N 1
ATOM 655 C CA . PRO A 1 83 ? 11.385 2.863 -0.582 1.00 64.50 83 PRO A CA 1
ATOM 656 C C . PRO A 1 83 ? 12.756 2.385 -1.094 1.00 64.50 83 PRO A C 1
ATOM 658 O O . PRO A 1 83 ? 12.872 1.900 -2.216 1.00 64.50 83 PRO A O 1
ATOM 661 N N . HIS A 1 84 ? 13.806 2.448 -0.265 1.00 64.62 84 HIS A N 1
ATOM 662 C CA . HIS A 1 84 ? 15.139 1.962 -0.644 1.00 64.62 84 HIS A CA 1
ATOM 663 C C . HIS A 1 84 ? 15.235 0.426 -0.749 1.00 64.62 84 HIS A C 1
ATOM 665 O O . HIS A 1 84 ? 16.110 -0.075 -1.454 1.00 64.62 84 HIS A O 1
ATOM 671 N N . ARG A 1 85 ? 14.318 -0.328 -0.119 1.00 64.62 85 ARG A N 1
ATOM 672 C CA . ARG A 1 85 ? 14.213 -1.801 -0.170 1.00 64.62 85 ARG A CA 1
ATOM 673 C C . ARG A 1 85 ? 13.201 -2.256 -1.222 1.00 64.62 85 ARG A C 1
ATOM 675 O O . ARG A 1 85 ? 12.357 -3.105 -0.968 1.00 64.62 85 ARG A O 1
ATOM 682 N N . PHE A 1 86 ? 13.289 -1.681 -2.415 1.00 62.91 86 PHE A N 1
ATOM 683 C CA . PHE A 1 86 ? 12.314 -1.867 -3.491 1.00 62.91 86 PHE A CA 1
ATOM 684 C C . PHE A 1 86 ? 12.063 -3.332 -3.896 1.00 62.91 86 PHE A C 1
ATOM 686 O O . PHE A 1 86 ? 10.963 -3.659 -4.325 1.00 62.91 86 PHE A O 1
ATOM 693 N N . MET A 1 87 ? 13.019 -4.240 -3.669 1.00 62.22 87 MET A N 1
ATOM 694 C CA . MET A 1 87 ? 12.823 -5.684 -3.868 1.00 62.22 87 MET A CA 1
ATOM 695 C C . MET A 1 87 ? 11.639 -6.274 -3.084 1.00 62.22 87 MET A C 1
ATOM 697 O O . MET A 1 87 ? 11.126 -7.318 -3.470 1.00 62.22 87 MET A O 1
ATOM 701 N N . SER A 1 88 ? 11.183 -5.638 -1.997 1.00 75.94 88 SER A N 1
ATOM 702 C CA . SER A 1 88 ? 9.994 -6.089 -1.266 1.00 75.94 88 SER A CA 1
ATOM 703 C C . SER A 1 88 ? 8.681 -5.506 -1.793 1.00 75.94 88 SER A C 1
ATOM 705 O O . SER A 1 88 ? 7.628 -5.848 -1.259 1.00 75.94 88 SER A O 1
ATOM 707 N N . LEU A 1 89 ? 8.706 -4.647 -2.820 1.00 84.25 89 LEU A N 1
ATOM 708 C CA . LEU A 1 89 ? 7.512 -3.948 -3.293 1.00 84.25 89 LEU A CA 1
ATOM 709 C C . LEU A 1 89 ? 6.437 -4.911 -3.811 1.00 84.25 89 LEU A C 1
ATOM 711 O O . LEU A 1 89 ? 5.267 -4.715 -3.498 1.00 84.25 89 LEU A O 1
ATOM 715 N N . SER A 1 90 ? 6.816 -5.975 -4.524 1.00 87.94 90 SER A N 1
ATOM 716 C CA . SER A 1 90 ? 5.863 -6.991 -4.992 1.00 87.94 90 SER A CA 1
ATOM 717 C C . SER A 1 90 ? 5.128 -7.651 -3.824 1.00 87.94 90 SER A C 1
ATOM 719 O O . SER A 1 90 ? 3.904 -7.704 -3.827 1.00 87.94 90 SER A O 1
ATOM 721 N N . ARG A 1 91 ? 5.848 -8.026 -2.758 1.00 89.06 91 ARG A N 1
ATOM 722 C CA . ARG A 1 91 ? 5.255 -8.572 -1.520 1.00 89.06 91 ARG A CA 1
ATOM 723 C C . ARG A 1 91 ? 4.353 -7.570 -0.797 1.00 89.06 91 ARG A C 1
ATOM 725 O O . ARG A 1 91 ? 3.385 -7.958 -0.147 1.00 89.06 91 ARG A O 1
ATOM 732 N N . VAL A 1 92 ? 4.678 -6.279 -0.867 1.00 91.00 92 VAL A N 1
ATOM 733 C CA . VAL A 1 92 ? 3.850 -5.207 -0.291 1.00 91.00 92 VAL A CA 1
ATOM 734 C C . VAL A 1 92 ? 2.549 -5.069 -1.071 1.00 91.00 92 VAL A C 1
ATOM 736 O O . VAL A 1 92 ? 1.485 -5.012 -0.461 1.00 91.00 92 VAL A O 1
ATOM 739 N N . PHE A 1 93 ? 2.625 -5.060 -2.401 1.00 92.75 93 PHE A N 1
ATOM 740 C CA . PHE A 1 93 ? 1.456 -4.987 -3.275 1.00 92.75 93 PHE A CA 1
ATOM 741 C C . PHE A 1 93 ? 0.571 -6.214 -3.094 1.00 92.75 93 PHE A C 1
ATOM 743 O O . PHE A 1 93 ? -0.618 -6.063 -2.836 1.00 92.75 93 PHE A O 1
ATOM 750 N N . GLU A 1 94 ? 1.164 -7.406 -3.110 1.00 93.38 94 GLU A N 1
ATOM 751 C CA . GLU A 1 94 ? 0.482 -8.667 -2.828 1.00 93.38 94 GLU A CA 1
ATOM 752 C C . GLU A 1 94 ? -0.256 -8.616 -1.488 1.00 93.38 94 GLU A C 1
ATOM 754 O O . GLU A 1 94 ? -1.445 -8.920 -1.418 1.00 93.38 94 GLU A O 1
ATOM 759 N N . ARG A 1 95 ? 0.412 -8.153 -0.422 1.00 94.44 95 ARG A N 1
ATOM 760 C CA . ARG A 1 95 ? -0.206 -8.025 0.900 1.00 94.44 95 ARG A CA 1
ATOM 761 C C . ARG A 1 95 ? -1.386 -7.058 0.897 1.00 94.44 95 ARG A C 1
ATOM 763 O O . ARG A 1 95 ? -2.411 -7.373 1.494 1.00 94.44 95 ARG A O 1
ATOM 770 N N . ILE A 1 96 ? -1.236 -5.893 0.269 1.00 95.25 96 ILE A N 1
ATOM 771 C CA . ILE A 1 96 ? -2.281 -4.864 0.218 1.00 95.25 96 ILE A CA 1
ATOM 772 C C . ILE A 1 96 ? -3.486 -5.352 -0.584 1.00 95.25 96 ILE A C 1
ATOM 774 O O . ILE A 1 96 ? -4.607 -5.239 -0.101 1.00 95.25 96 ILE A O 1
ATOM 778 N N . VAL A 1 97 ? -3.261 -5.936 -1.762 1.00 96.12 97 VAL A N 1
ATOM 779 C CA . VAL A 1 97 ? -4.322 -6.493 -2.613 1.00 96.12 97 VAL A CA 1
ATOM 780 C C . VAL A 1 97 ? -5.055 -7.612 -1.878 1.00 96.12 97 VAL A C 1
ATOM 782 O O . VAL A 1 97 ? -6.280 -7.591 -1.774 1.00 96.12 97 VAL A O 1
ATOM 785 N N . LYS A 1 98 ? -4.316 -8.549 -1.275 1.00 96.12 98 LYS A N 1
ATOM 786 C CA . LYS A 1 98 ? -4.898 -9.657 -0.512 1.00 96.12 98 LYS A CA 1
ATOM 787 C C . LYS A 1 98 ? -5.720 -9.171 0.686 1.00 96.12 98 LYS A C 1
ATOM 789 O O . LYS A 1 98 ? -6.752 -9.750 1.005 1.00 96.12 98 LYS A O 1
ATOM 794 N N . HIS A 1 99 ? -5.262 -8.121 1.366 1.00 96.31 99 HIS A N 1
ATOM 795 C CA . HIS A 1 99 ? -5.907 -7.580 2.564 1.00 96.31 99 HIS A CA 1
ATOM 796 C C . HIS A 1 99 ? -6.804 -6.376 2.244 1.00 96.31 99 HIS A C 1
ATOM 798 O O . HIS A 1 99 ? -7.148 -5.620 3.148 1.00 96.31 99 HIS A O 1
ATOM 804 N N . TRP A 1 100 ? -7.203 -6.183 0.984 1.00 97.56 100 TRP A N 1
ATOM 805 C CA . TRP A 1 100 ? -7.911 -4.976 0.555 1.00 97.56 100 TRP A CA 1
ATOM 806 C C . TRP A 1 100 ? -9.159 -4.688 1.394 1.00 97.56 100 TRP A C 1
ATOM 808 O O . TRP A 1 100 ? -9.316 -3.590 1.921 1.00 97.56 100 TRP A O 1
ATOM 818 N N . ASN A 1 101 ? -10.003 -5.702 1.597 1.00 97.00 101 ASN A N 1
ATOM 819 C CA . ASN A 1 101 ? -11.231 -5.562 2.383 1.00 97.00 101 ASN A CA 1
ATOM 820 C C . ASN A 1 101 ? -10.938 -5.281 3.866 1.00 97.00 101 ASN A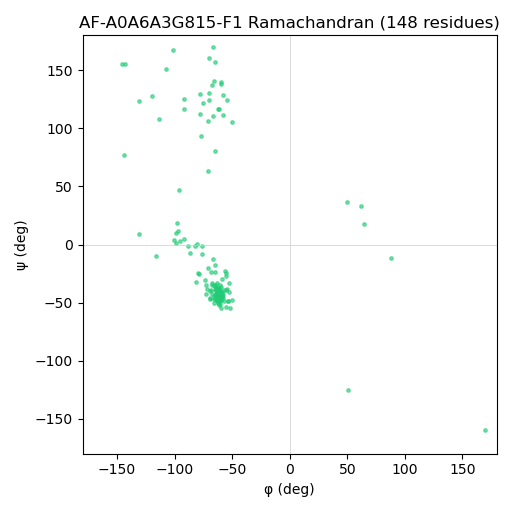 C 1
ATOM 822 O O . ASN A 1 101 ? -11.646 -4.496 4.489 1.00 97.00 101 ASN A O 1
ATOM 826 N N . VAL A 1 102 ? -9.863 -5.860 4.418 1.00 97.06 102 VAL A N 1
ATOM 827 C CA . VAL A 1 102 ? -9.400 -5.538 5.778 1.00 97.06 102 VAL A CA 1
ATOM 828 C C . VAL A 1 102 ? -9.024 -4.060 5.872 1.00 97.06 102 VAL A C 1
ATOM 830 O O . VAL A 1 102 ? -9.380 -3.400 6.843 1.00 97.06 102 VAL A O 1
ATOM 833 N N . LEU A 1 103 ? -8.326 -3.529 4.865 1.00 97.06 103 LEU A N 1
ATOM 834 C CA . LEU A 1 103 ? -7.930 -2.124 4.827 1.00 97.06 103 LEU A CA 1
ATOM 835 C C . LEU A 1 103 ? -9.146 -1.203 4.729 1.00 97.06 103 LEU A C 1
ATOM 837 O O . LEU A 1 103 ? -9.233 -0.271 5.523 1.00 97.06 103 LEU A O 1
ATOM 841 N N . CYS A 1 104 ? -10.099 -1.480 3.834 1.00 97.12 104 CYS A N 1
ATOM 842 C CA . CYS A 1 104 ? -11.349 -0.718 3.741 1.00 97.12 104 CYS A CA 1
ATOM 843 C C . CYS A 1 104 ? -12.049 -0.622 5.106 1.00 97.12 104 CYS A C 1
ATOM 845 O O . CYS A 1 104 ? -12.236 0.481 5.619 1.00 97.12 104 CYS A O 1
ATOM 847 N N . LEU A 1 105 ? -12.309 -1.768 5.745 1.00 97.12 105 LEU A N 1
ATOM 848 C CA . LEU A 1 105 ? -12.969 -1.824 7.053 1.00 97.12 105 LEU A CA 1
ATOM 849 C C . LEU A 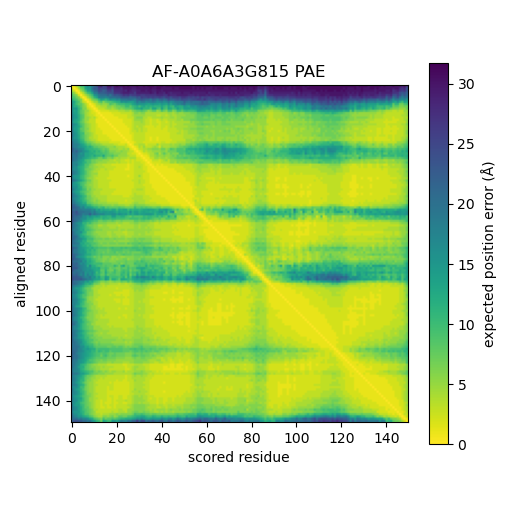1 105 ? -12.167 -1.120 8.154 1.00 97.12 105 LEU A C 1
ATOM 851 O O . LEU A 1 105 ? -12.743 -0.462 9.016 1.00 97.12 105 LEU A O 1
ATOM 855 N N . TRP A 1 106 ? -10.837 -1.231 8.133 1.00 96.50 106 TRP A N 1
ATOM 856 C CA . TRP A 1 106 ? -9.984 -0.567 9.115 1.00 96.50 106 TRP A CA 1
ATOM 857 C C . TRP A 1 106 ? -10.081 0.962 9.014 1.00 96.50 106 TRP A C 1
ATOM 859 O O . TRP A 1 106 ? -10.172 1.638 10.039 1.00 96.50 106 TRP A O 1
ATOM 869 N N . TYR A 1 107 ? -10.091 1.522 7.798 1.00 96.62 107 TYR A N 1
ATOM 870 C CA . TYR A 1 107 ? -10.242 2.970 7.602 1.00 96.62 107 TYR A CA 1
ATOM 871 C C . TYR A 1 107 ? -11.660 3.456 7.910 1.00 96.62 107 TYR A C 1
ATOM 873 O O . TYR A 1 107 ? -11.804 4.526 8.502 1.00 96.62 107 TYR A O 1
ATOM 881 N N . GLU A 1 108 ? -12.686 2.679 7.561 1.00 95.88 108 GLU A N 1
ATOM 882 C CA . GLU A 1 108 ? -14.074 2.966 7.939 1.00 95.88 108 GLU A CA 1
ATOM 883 C C . GLU A 1 108 ? -14.236 3.004 9.461 1.00 95.88 108 GLU A C 1
ATOM 885 O O . GLU A 1 108 ? -14.784 3.960 10.005 1.00 95.88 108 GLU A O 1
ATOM 890 N N . GLU A 1 109 ? -13.700 2.011 10.175 1.00 95.38 109 GLU A N 1
ATOM 891 C CA . GLU A 1 109 ? -13.792 1.973 11.634 1.00 95.38 109 GLU A CA 1
ATOM 892 C C . GLU A 1 109 ? -12.981 3.087 12.293 1.00 95.38 109 GLU A C 1
ATOM 894 O O . GLU A 1 109 ? -13.411 3.658 13.293 1.00 95.38 109 GLU A O 1
ATOM 899 N N . ARG A 1 110 ? -11.836 3.454 11.712 1.00 94.50 110 ARG A N 1
ATOM 900 C CA . ARG A 1 110 ? -11.058 4.606 12.168 1.00 94.50 110 ARG A CA 1
ATOM 901 C C . ARG A 1 110 ? -11.845 5.912 12.039 1.00 94.50 110 ARG A C 1
ATOM 903 O O . ARG A 1 110 ? -11.765 6.741 12.943 1.00 94.50 110 ARG A O 1
ATOM 910 N N . ALA A 1 111 ? -12.595 6.094 10.952 1.00 94.69 111 ALA A N 1
ATOM 911 C CA . ALA A 1 111 ? -13.480 7.245 10.780 1.00 94.69 111 ALA A CA 1
ATOM 912 C C . ALA A 1 111 ? -14.625 7.219 11.806 1.00 94.69 111 ALA A C 1
ATOM 914 O O . ALA A 1 111 ? -14.773 8.171 12.568 1.00 94.69 111 ALA A O 1
ATOM 915 N N . ARG A 1 112 ? -15.331 6.085 11.937 1.00 95.31 112 ARG A N 1
ATOM 916 C CA . ARG A 1 112 ? -16.407 5.918 12.933 1.00 95.31 112 ARG A CA 1
ATOM 917 C C . ARG A 1 112 ? -15.931 6.162 14.363 1.00 95.31 112 ARG A C 1
ATOM 919 O O . ARG A 1 112 ? -16.657 6.741 15.165 1.00 95.31 112 ARG A O 1
ATOM 926 N N . LYS A 1 113 ? -14.718 5.723 14.707 1.00 93.81 113 LYS A N 1
ATOM 927 C CA . LYS A 1 113 ? -14.120 5.991 16.017 1.00 93.81 113 LYS A CA 1
ATOM 928 C C . LYS A 1 113 ? -13.907 7.485 16.239 1.00 93.81 113 LYS A C 1
ATOM 930 O O . LYS A 1 113 ? -14.251 7.968 17.310 1.00 93.81 113 LYS A O 1
ATOM 935 N N . ALA A 1 114 ? -13.389 8.207 15.246 1.00 93.75 114 ALA A N 1
ATOM 936 C CA . ALA A 1 114 ? -13.191 9.646 15.363 1.00 93.75 114 ALA A CA 1
ATOM 937 C C . ALA A 1 114 ? -14.512 10.400 15.575 1.00 93.75 114 ALA A C 1
ATOM 939 O O . ALA A 1 114 ? -14.549 11.301 16.413 1.00 93.75 114 ALA A O 1
ATOM 940 N N . ASP A 1 115 ? -15.582 9.973 14.893 1.00 95.00 115 ASP A N 1
ATOM 941 C CA . ASP A 1 115 ? -16.933 10.515 15.070 1.00 95.00 115 ASP A CA 1
ATOM 942 C C . ASP A 1 115 ? -17.459 10.266 16.492 1.00 95.00 115 ASP A C 1
ATOM 944 O O . ASP A 1 115 ? -17.940 11.190 17.151 1.00 95.00 115 ASP A O 1
ATOM 948 N N . ARG A 1 116 ? -17.315 9.032 17.006 1.00 95.25 116 ARG A N 1
ATOM 949 C CA . ARG A 1 116 ? -17.693 8.680 18.390 1.00 95.25 116 ARG A CA 1
ATOM 950 C C . ARG A 1 116 ? -16.913 9.493 19.422 1.00 95.25 116 ARG A C 1
ATOM 952 O O . ARG A 1 116 ? -17.494 9.953 20.401 1.00 95.25 116 ARG A O 1
ATOM 959 N N . ASP A 1 117 ? -15.624 9.699 19.171 1.00 94.94 117 ASP A N 1
ATOM 960 C CA . ASP A 1 117 ? -14.721 10.451 20.043 1.00 94.94 117 ASP A CA 1
ATOM 961 C C . ASP A 1 117 ? -14.865 11.983 19.853 1.00 94.94 117 ASP A C 1
ATOM 963 O O . ASP A 1 117 ? -14.165 12.747 20.516 1.00 94.94 117 ASP A O 1
ATOM 967 N N . LYS A 1 118 ? -15.763 12.451 18.962 1.00 94.00 118 LYS A N 1
ATOM 968 C CA . LYS A 1 118 ? -15.960 13.871 18.589 1.00 94.00 118 LYS A CA 1
ATOM 969 C C . LYS A 1 118 ? -14.650 14.584 18.225 1.00 94.00 118 LYS A C 1
ATOM 971 O O . LYS A 1 118 ? -14.444 15.755 18.543 1.00 94.00 118 LYS A O 1
ATOM 976 N N . SER A 1 119 ? -13.754 13.857 17.568 1.00 93.88 119 SER A N 1
ATOM 977 C CA . SER A 1 119 ? -12.429 14.331 17.166 1.00 93.88 119 SER A CA 1
ATOM 978 C C . SER A 1 119 ? -12.396 14.717 15.686 1.00 93.88 119 SER A C 1
ATOM 980 O O . SER A 1 119 ? -13.321 14.427 14.929 1.00 93.88 119 SER A O 1
ATOM 982 N N . ALA A 1 120 ? -11.328 15.397 15.260 1.00 92.50 120 ALA A N 1
ATOM 983 C CA . ALA A 1 120 ? -11.169 15.782 13.862 1.00 92.50 120 ALA A CA 1
ATOM 984 C C . ALA A 1 120 ? -11.146 14.543 12.936 1.00 92.50 120 ALA A C 1
ATOM 986 O O . ALA A 1 120 ? -10.486 13.552 13.272 1.00 92.50 120 ALA A O 1
ATOM 987 N N . PRO A 1 121 ? -11.789 14.600 11.752 1.00 90.94 121 PRO A N 1
ATOM 988 C CA . PRO A 1 121 ? -11.820 13.475 10.828 1.00 90.94 121 PRO A CA 1
ATOM 989 C C . PRO A 1 121 ? -10.405 13.028 10.425 1.00 90.94 121 PRO A C 1
ATOM 991 O O . PRO A 1 121 ? -9.590 13.853 9.990 1.00 90.94 121 PRO A O 1
ATOM 994 N N . PRO A 1 122 ? -10.076 11.730 10.537 1.00 92.62 122 PRO A N 1
ATOM 995 C CA . PRO A 1 122 ? -8.789 11.219 10.107 1.00 92.62 122 PRO A CA 1
ATOM 996 C C . PRO A 1 122 ? -8.696 11.248 8.581 1.00 92.62 122 PRO A C 1
ATOM 998 O O . PRO A 1 122 ? -9.692 11.259 7.862 1.00 92.62 122 PRO A O 1
ATOM 1001 N N . SER A 1 123 ? -7.471 11.194 8.060 1.00 92.31 123 SER A N 1
ATOM 1002 C CA . SER A 1 123 ? -7.284 11.084 6.614 1.00 92.31 123 SER A CA 1
ATOM 1003 C C . SER A 1 123 ? -7.941 9.814 6.050 1.00 92.31 123 SER A C 1
ATOM 1005 O O . SER A 1 123 ? 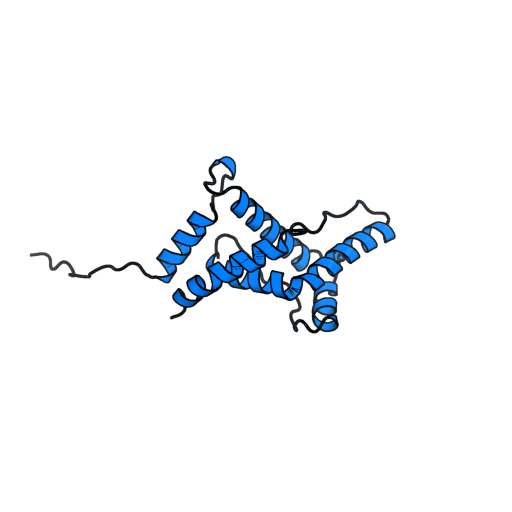-7.733 8.747 6.645 1.00 92.31 123 SER A O 1
ATOM 1007 N N . PRO A 1 124 ? -8.614 9.896 4.888 1.00 94.50 124 PRO A N 1
ATOM 1008 C CA . PRO A 1 124 ? -9.274 8.753 4.263 1.00 94.50 124 PRO A CA 1
ATOM 1009 C C . PRO A 1 124 ? -8.265 7.704 3.784 1.00 94.50 124 PRO A C 1
ATOM 1011 O O . PRO A 1 124 ? -7.056 7.959 3.755 1.00 94.50 124 PRO A O 1
ATOM 1014 N N . PHE A 1 125 ? -8.773 6.534 3.381 1.00 96.12 125 PHE A N 1
ATOM 1015 C CA . PHE A 1 125 ? -7.964 5.452 2.821 1.00 96.12 125 PHE A CA 1
ATOM 1016 C C . PHE A 1 125 ? -7.197 5.942 1.576 1.00 96.12 125 PHE A C 1
ATOM 1018 O O . PHE A 1 125 ? -7.823 6.200 0.547 1.00 96.12 125 PHE A O 1
ATOM 1025 N N . PRO A 1 126 ? -5.853 6.071 1.621 1.00 96.56 126 PRO A N 1
ATOM 1026 C CA . PRO A 1 126 ? -5.107 6.731 0.547 1.00 96.56 126 PRO A CA 1
ATOM 1027 C C . PRO A 1 126 ? -5.162 6.019 -0.806 1.00 96.56 126 PRO A C 1
ATOM 1029 O O . PRO A 1 126 ? -4.923 6.661 -1.825 1.00 96.56 126 PRO A O 1
ATOM 1032 N N . LEU A 1 127 ? -5.425 4.709 -0.800 1.00 96.88 127 LEU A N 1
ATOM 1033 C CA . LEU A 1 127 ? -5.501 3.856 -1.988 1.00 96.88 127 LEU A CA 1
ATOM 1034 C C . LEU A 1 127 ? -6.946 3.609 -2.442 1.00 96.88 127 LEU A C 1
ATOM 1036 O O . LEU A 1 127 ? -7.184 2.754 -3.290 1.00 96.88 127 LEU A O 1
ATOM 1040 N N . ALA A 1 128 ? -7.932 4.316 -1.882 1.00 94.62 128 ALA A N 1
ATOM 1041 C CA . ALA A 1 128 ? -9.310 4.193 -2.341 1.00 94.62 128 ALA A CA 1
ATOM 1042 C C . ALA A 1 128 ? -9.389 4.449 -3.860 1.00 94.62 128 ALA A C 1
ATOM 1044 O O . ALA A 1 128 ? -8.932 5.480 -4.346 1.00 94.62 128 ALA A O 1
ATOM 1045 N N . GLY A 1 129 ? -9.937 3.482 -4.604 1.00 94.94 129 GLY A N 1
ATOM 1046 C CA . GLY A 1 129 ? -10.023 3.517 -6.070 1.00 94.94 129 GLY A CA 1
ATOM 1047 C C . GLY A 1 129 ? -8.817 2.940 -6.826 1.00 94.94 129 GLY A C 1
ATOM 1048 O O . GLY A 1 129 ? -8.940 2.667 -8.013 1.00 94.94 129 GLY A O 1
ATOM 1049 N N . ASP A 1 130 ? -7.690 2.660 -6.165 1.00 96.69 130 ASP A N 1
ATOM 1050 C CA . ASP A 1 130 ? -6.461 2.196 -6.834 1.00 96.69 130 ASP A CA 1
ATOM 1051 C C . ASP A 1 130 ? -6.343 0.655 -6.919 1.00 96.69 130 ASP A C 1
ATOM 1053 O O . ASP A 1 130 ? -5.321 0.141 -7.376 1.00 96.69 130 ASP A O 1
ATOM 1057 N N . LYS A 1 131 ? -7.362 -0.113 -6.488 1.00 96.31 131 LYS A N 1
ATOM 1058 C CA . LYS A 1 131 ? -7.283 -1.588 -6.372 1.00 96.31 131 LYS A CA 1
ATOM 1059 C C . LYS A 1 131 ? -6.879 -2.264 -7.680 1.00 96.31 131 LYS A C 1
ATOM 1061 O O . LYS A 1 131 ? -5.914 -3.023 -7.703 1.00 96.31 131 LYS A O 1
ATOM 1066 N N . LEU A 1 132 ? -7.608 -1.959 -8.754 1.00 97.38 132 LEU A N 1
ATOM 1067 C CA . LEU A 1 132 ? -7.398 -2.567 -10.067 1.00 97.38 132 LEU A CA 1
ATOM 1068 C C . LEU A 1 132 ? -5.992 -2.264 -10.595 1.00 97.38 132 LEU A C 1
ATOM 1070 O O . LEU A 1 132 ? -5.301 -3.159 -11.074 1.00 97.38 132 LEU A O 1
ATOM 1074 N N . LEU A 1 133 ? -5.541 -1.016 -10.445 1.00 95.81 133 LEU A N 1
ATOM 1075 C CA . LEU A 1 133 ? -4.189 -0.617 -10.825 1.00 95.81 133 LEU A CA 1
ATOM 1076 C C . LEU A 1 133 ? -3.140 -1.412 -10.035 1.00 95.81 133 LEU A C 1
ATOM 1078 O O . LEU A 1 133 ? -2.168 -1.897 -10.610 1.00 95.81 133 LEU A O 1
ATOM 1082 N N . MET A 1 134 ? -3.335 -1.594 -8.726 1.00 95.06 134 MET A N 1
ATOM 1083 C CA . MET A 1 134 ? -2.423 -2.393 -7.903 1.00 95.06 134 MET A CA 1
ATOM 1084 C C . MET A 1 134 ? -2.392 -3.870 -8.313 1.00 95.06 134 MET A C 1
ATOM 1086 O O . MET A 1 134 ? -1.312 -4.458 -8.334 1.00 95.06 134 MET A O 1
ATOM 1090 N N . GLU A 1 135 ? -3.532 -4.463 -8.669 1.00 96.44 135 GLU A N 1
ATOM 1091 C CA . GLU A 1 135 ? -3.625 -5.839 -9.183 1.00 96.44 135 GLU A CA 1
ATOM 1092 C C . GLU A 1 135 ? -2.900 -5.999 -10.530 1.00 96.44 135 GLU A C 1
ATOM 1094 O O . GLU A 1 135 ? -2.132 -6.947 -10.726 1.00 96.44 135 GLU A O 1
ATOM 1099 N N . GLN A 1 136 ? -3.079 -5.039 -11.440 1.00 95.88 136 GLN A N 1
ATOM 1100 C CA . GLN A 1 136 ? -2.392 -5.010 -12.734 1.00 95.88 136 GLN A CA 1
ATOM 1101 C C . GLN A 1 136 ? -0.876 -4.879 -12.558 1.00 95.88 136 GLN A C 1
ATOM 1103 O O . GLN A 1 136 ? -0.108 -5.653 -13.129 1.00 95.88 136 GLN A O 1
ATOM 1108 N N . LEU A 1 137 ? -0.430 -3.947 -11.715 1.00 93.44 137 LEU A N 1
ATOM 1109 C CA . LEU A 1 137 ? 0.989 -3.761 -11.418 1.00 93.44 137 LEU A CA 1
ATOM 1110 C C . LEU A 1 137 ? 1.593 -4.988 -10.741 1.00 93.44 137 LEU A C 1
ATOM 1112 O O . LEU A 1 137 ? 2.701 -5.386 -11.090 1.00 93.44 137 LEU A O 1
ATOM 1116 N N . LEU A 1 138 ? 0.872 -5.618 -9.811 1.00 93.38 138 LEU A N 1
ATOM 1117 C CA . LEU A 1 138 ? 1.317 -6.861 -9.191 1.00 93.38 138 LEU A CA 1
ATOM 1118 C C . LEU A 1 138 ? 1.523 -7.952 -10.249 1.00 93.38 138 LEU A C 1
ATOM 1120 O O . LEU A 1 138 ? 2.568 -8.597 -10.251 1.00 93.38 138 LEU A O 1
ATOM 1124 N N . SER A 1 139 ? 0.591 -8.092 -11.192 1.00 94.12 139 SER A N 1
ATOM 1125 C CA . SER A 1 139 ? 0.690 -9.060 -12.292 1.00 94.12 139 SER A CA 1
ATOM 1126 C C . SER A 1 139 ? 1.930 -8.831 -13.166 1.00 94.12 139 SER A C 1
ATOM 1128 O O . SER A 1 139 ? 2.580 -9.792 -13.568 1.00 94.12 139 SER A O 1
ATOM 1130 N N . LEU A 1 140 ? 2.319 -7.571 -13.395 1.00 91.50 140 LEU A N 1
ATOM 1131 C CA . LEU A 1 140 ? 3.560 -7.220 -14.103 1.00 91.50 140 LEU A CA 1
ATOM 1132 C C . LEU A 1 140 ? 4.820 -7.473 -13.260 1.00 91.50 140 LEU A C 1
ATOM 1134 O O . LEU A 1 140 ? 5.870 -7.843 -13.782 1.00 91.50 140 LEU A O 1
ATOM 1138 N N . MET A 1 141 ? 4.735 -7.269 -11.946 1.00 89.00 141 MET A N 1
ATOM 1139 C CA . MET A 1 141 ? 5.868 -7.396 -11.029 1.00 89.00 141 MET A CA 1
ATOM 1140 C C . MET A 1 141 ? 6.190 -8.841 -10.637 1.00 89.00 141 MET A C 1
ATOM 1142 O O . MET A 1 141 ? 7.327 -9.114 -10.240 1.00 89.00 141 MET A O 1
ATOM 1146 N N . LEU A 1 142 ? 5.222 -9.758 -10.706 1.00 89.31 142 LEU A N 1
ATOM 1147 C CA . LEU A 1 142 ? 5.410 -11.161 -10.330 1.00 89.31 142 LEU A CA 1
ATOM 1148 C C . LEU A 1 142 ? 6.467 -11.865 -11.207 1.00 89.31 142 LEU A C 1
ATOM 1150 O O . LEU A 1 142 ? 7.420 -12.395 -10.630 1.00 89.31 142 LEU A O 1
ATOM 1154 N N . PRO A 1 143 ? 6.413 -11.801 -12.556 1.00 89.38 143 PRO A N 1
ATOM 1155 C CA . PRO A 1 143 ? 7.462 -12.365 -13.411 1.00 89.38 143 PRO A CA 1
ATOM 1156 C C . PRO A 1 143 ? 8.844 -11.755 -13.149 1.00 89.38 143 PRO A C 1
ATOM 1158 O O . PRO A 1 143 ? 9.835 -12.473 -13.062 1.00 89.38 143 PRO A O 1
ATOM 1161 N N . ILE A 1 144 ? 8.915 -10.435 -12.944 1.00 86.88 144 ILE A N 1
ATOM 1162 C CA . ILE A 1 144 ? 10.175 -9.737 -12.636 1.00 86.88 144 ILE A CA 1
ATOM 1163 C C . ILE A 1 144 ? 10.745 -10.226 -11.299 1.00 86.88 144 ILE A C 1
ATOM 1165 O O . ILE A 1 144 ? 11.950 -10.411 -11.158 1.00 86.88 144 ILE A O 1
ATOM 1169 N N . SER A 1 145 ? 9.878 -10.458 -10.311 1.00 83.44 145 SER A N 1
ATOM 1170 C CA . SER A 1 145 ? 10.281 -10.972 -9.001 1.00 83.44 145 SER A CA 1
ATOM 1171 C C . SER A 1 145 ? 10.784 -12.414 -9.081 1.00 83.44 145 SER A C 1
ATOM 1173 O O . SER A 1 145 ? 11.698 -12.757 -8.336 1.00 83.44 145 SER A O 1
ATOM 1175 N N . ALA A 1 146 ? 10.245 -13.234 -9.989 1.00 84.25 146 ALA A N 1
ATOM 1176 C CA . ALA A 1 146 ? 10.716 -14.599 -10.219 1.00 84.25 146 ALA A CA 1
ATOM 1177 C C . ALA A 1 146 ? 12.155 -14.634 -10.765 1.00 84.25 146 ALA A C 1
ATOM 1179 O O . ALA A 1 146 ? 12.946 -15.465 -10.332 1.00 84.25 146 ALA A O 1
ATOM 1180 N N . LEU A 1 147 ? 12.533 -13.671 -11.617 1.00 79.94 147 LEU A N 1
ATOM 1181 C CA . LEU A 1 147 ? 13.914 -13.508 -12.109 1.00 79.94 147 LEU A CA 1
ATOM 1182 C C . LEU A 1 147 ? 14.913 -13.099 -11.013 1.00 79.94 147 LEU A C 1
ATOM 1184 O O . LEU A 1 147 ? 16.124 -13.132 -11.229 1.00 79.94 147 LEU A O 1
ATOM 1188 N N . ASN A 1 148 ? 14.413 -12.687 -9.845 1.00 74.25 148 ASN A N 1
ATOM 1189 C CA . ASN A 1 148 ? 15.227 -12.220 -8.726 1.00 74.25 148 ASN A CA 1
ATOM 1190 C C . ASN A 1 148 ? 15.465 -13.301 -7.662 1.00 74.25 148 ASN A C 1
ATOM 1192 O O . ASN A 1 148 ? 16.102 -13.015 -6.644 1.00 74.25 148 ASN A O 1
ATOM 1196 N N . VAL A 1 149 ? 14.944 -14.513 -7.871 1.00 66.75 149 VAL A N 1
ATOM 1197 C CA . VAL A 1 149 ? 15.163 -15.672 -7.001 1.00 66.75 149 VAL A CA 1
ATOM 1198 C C . VAL A 1 149 ? 16.372 -16.441 -7.537 1.00 66.75 149 VAL A C 1
ATOM 1200 O O . VAL A 1 149 ? 16.421 -16.757 -8.722 1.00 66.75 149 VAL A O 1
ATOM 1203 N N . LYS A 1 150 ? 17.366 -16.672 -6.67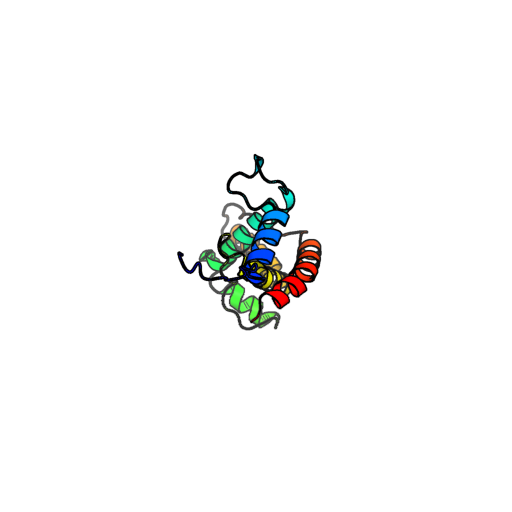4 1.00 54.34 150 LYS A N 1
ATOM 1204 C CA . LYS A 1 150 ? 18.467 -17.608 -6.940 1.00 54.34 150 LYS A CA 1
ATOM 1205 C C . LYS A 1 150 ? 18.007 -19.035 -6.697 1.00 54.34 150 LYS A C 1
ATOM 1207 O O . LYS A 1 150 ? 17.293 -19.225 -5.686 1.00 54.34 150 LYS A O 1
#